Protein AF-A0A1G7JM09-F1 (afdb_monomer_lite)

Foldseek 3Di:
DDPLLVVLLVVVVVVVPPPPVNVVVLVVDDAAEWEQELVQDQELQSVLQRVLVGFFVVSDWDSDDVRVLVCLQPSGGPDRGLAAHEYEYEPLVSNVVRYPCSVVVVVSNVVSPSYHY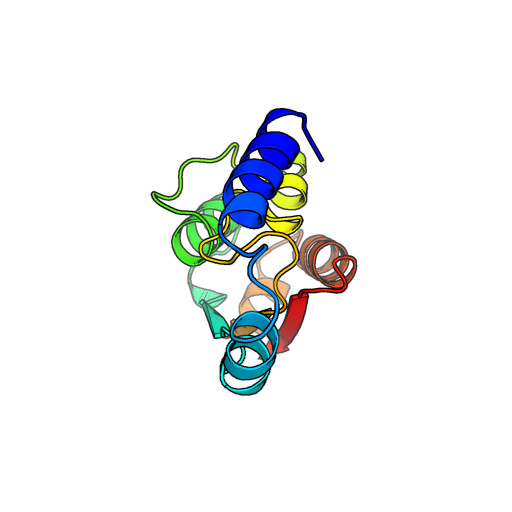HYD

InterPro domains:
  IPR000468 Barstar (barnase inhibitor) [PF01337] (33-112)
  IPR035905 Barstar-like superfamily [G3DSA:3.30.370.10] (34-118)
  IPR035905 Barstar-like superfamily [SSF52038] (33-111)

Structure (mmCIF, N/CA/C/O backbone):
data_AF-A0A1G7JM09-F1
#
_entry.id   AF-A0A1G7JM09-F1
#
loop_
_atom_site.group_PDB
_atom_site.id
_atom_site.type_symbol
_atom_site.label_atom_id
_atom_site.label_alt_id
_atom_site.label_comp_id
_atom_site.label_asym_id
_atom_site.label_entity_id
_atom_site.label_seq_id
_atom_site.pdbx_PDB_ins_code
_atom_site.Cartn_x
_atom_site.Cartn_y
_atom_site.Cartn_z
_atom_site.occupancy
_atom_site.B_iso_or_equiv
_atom_site.auth_seq_id
_atom_site.auth_comp_id
_atom_site.auth_asym_id
_atom_site.auth_atom_id
_atom_site.pdbx_PDB_model_num
ATOM 1 N N . MET A 1 1 ? 12.561 8.590 -7.639 1.00 62.56 1 MET A N 1
ATOM 2 C CA . MET A 1 1 ? 13.173 7.354 -8.168 1.00 62.56 1 MET A CA 1
ATOM 3 C C . MET A 1 1 ? 14.659 7.311 -7.825 1.00 62.56 1 MET A C 1
ATOM 5 O O . MET A 1 1 ? 15.389 8.229 -8.183 1.00 62.56 1 MET A O 1
ATOM 9 N N . SER A 1 2 ? 15.098 6.268 -7.123 1.00 70.00 2 SER A N 1
ATOM 10 C CA . SER A 1 2 ? 16.499 6.017 -6.765 1.00 70.00 2 SER A CA 1
ATOM 11 C C . SER A 1 2 ? 17.300 5.390 -7.925 1.00 70.00 2 SER A C 1
ATOM 13 O O . SER A 1 2 ? 16.713 4.789 -8.830 1.00 70.00 2 SER A O 1
ATOM 15 N N . PRO A 1 3 ? 18.648 5.457 -7.913 1.00 74.56 3 PRO A N 1
ATOM 16 C CA . PRO A 1 3 ? 19.483 4.840 -8.952 1.00 74.56 3 PRO A CA 1
ATOM 17 C C . PRO A 1 3 ? 19.263 3.327 -9.120 1.00 74.56 3 PRO A C 1
ATOM 19 O O . PRO A 1 3 ? 19.302 2.811 -10.236 1.00 74.56 3 PRO A O 1
ATOM 22 N N . LEU A 1 4 ? 18.986 2.610 -8.023 1.00 73.75 4 LEU A N 1
ATOM 23 C CA . LEU A 1 4 ? 18.696 1.173 -8.052 1.00 73.75 4 LEU A CA 1
ATOM 24 C C . LEU A 1 4 ? 17.372 0.875 -8.772 1.00 73.75 4 LEU A C 1
ATOM 26 O O . LEU A 1 4 ? 17.303 -0.064 -9.564 1.00 73.75 4 LEU A O 1
ATOM 30 N N . GLN A 1 5 ? 16.342 1.692 -8.539 1.00 66.94 5 GLN A N 1
ATOM 31 C CA . GLN A 1 5 ? 15.063 1.586 -9.247 1.00 66.94 5 GLN A CA 1
ATOM 32 C C . GLN A 1 5 ? 15.241 1.829 -10.739 1.00 66.94 5 GLN A C 1
ATOM 34 O O . GLN A 1 5 ? 14.835 0.993 -11.542 1.00 66.94 5 GLN A O 1
ATOM 39 N N . ALA A 1 6 ? 15.936 2.909 -11.106 1.00 68.31 6 ALA A N 1
ATOM 40 C CA . ALA A 1 6 ? 16.205 3.245 -12.499 1.00 68.31 6 ALA A CA 1
ATOM 41 C C . ALA A 1 6 ? 16.925 2.100 -13.236 1.00 68.31 6 ALA A C 1
ATOM 43 O O . ALA A 1 6 ? 16.544 1.734 -14.347 1.00 68.31 6 ALA A O 1
ATOM 44 N N . ALA A 1 7 ? 17.918 1.471 -12.597 1.00 71.00 7 ALA A N 1
ATOM 45 C CA . ALA A 1 7 ? 18.634 0.331 -13.165 1.00 71.00 7 ALA A CA 1
ATOM 46 C C . ALA A 1 7 ? 17.751 -0.921 -13.330 1.00 71.00 7 ALA A C 1
ATOM 48 O O . ALA A 1 7 ? 17.871 -1.620 -14.339 1.00 71.00 7 ALA A O 1
ATOM 49 N N . ARG A 1 8 ? 16.856 -1.212 -12.372 1.00 70.25 8 ARG A N 1
ATOM 50 C CA . ARG A 1 8 ? 15.895 -2.330 -12.472 1.00 70.25 8 ARG A CA 1
ATOM 51 C C . ARG A 1 8 ? 14.886 -2.093 -13.597 1.00 70.25 8 ARG A C 1
ATOM 53 O O . ARG A 1 8 ? 14.637 -3.012 -14.375 1.00 70.25 8 ARG A O 1
ATOM 60 N N . CYS A 1 9 ? 14.402 -0.861 -13.744 1.00 70.88 9 CYS A N 1
ATOM 61 C CA . CYS A 1 9 ? 13.535 -0.469 -14.853 1.00 70.88 9 CYS A CA 1
ATOM 62 C C . CYS A 1 9 ? 14.246 -0.580 -16.208 1.00 70.88 9 CYS A C 1
ATOM 64 O O . CYS A 1 9 ? 13.716 -1.193 -17.134 1.00 70.88 9 CYS A O 1
ATOM 66 N N . ALA A 1 10 ? 15.483 -0.087 -16.313 1.00 65.25 10 ALA A N 1
ATOM 67 C CA . ALA A 1 10 ? 16.262 -0.113 -17.551 1.00 65.25 10 ALA A CA 1
ATOM 68 C C . ALA A 1 10 ? 16.674 -1.532 -17.990 1.00 65.25 10 ALA A C 1
ATOM 70 O O . ALA A 1 10 ? 16.599 -1.857 -19.176 1.00 65.25 10 ALA A O 1
ATOM 71 N N . LYS A 1 11 ? 17.076 -2.405 -17.050 1.00 59.09 11 LYS A N 1
ATOM 72 C CA . LYS A 1 11 ? 17.409 -3.809 -17.359 1.00 59.09 11 LYS A CA 1
ATOM 73 C C . LYS A 1 11 ? 16.222 -4.564 -17.950 1.00 59.09 11 LYS A C 1
ATOM 75 O O . LYS A 1 11 ? 16.420 -5.385 -18.839 1.00 59.09 11 LYS A O 1
ATOM 80 N N . ARG A 1 12 ? 15.011 -4.288 -17.463 1.00 53.34 12 ARG A N 1
ATOM 81 C CA . ARG A 1 12 ? 13.790 -4.947 -17.930 1.00 53.34 12 ARG A CA 1
ATOM 82 C C . ARG A 1 12 ? 13.338 -4.387 -19.282 1.00 53.34 12 ARG A C 1
ATOM 84 O O . ARG A 1 12 ? 12.985 -5.167 -20.153 1.00 53.34 12 ARG A O 1
ATOM 91 N N . TYR A 1 13 ? 13.489 -3.079 -19.515 1.00 51.84 13 TYR A N 1
ATOM 92 C CA . TYR A 1 13 ? 13.168 -2.421 -20.792 1.00 51.84 13 TYR A CA 1
ATOM 93 C C . TYR A 1 13 ? 13.975 -2.958 -21.992 1.00 51.84 13 TYR A C 1
ATOM 95 O O . TYR A 1 13 ? 13.431 -3.114 -23.081 1.00 51.84 13 TYR A O 1
ATOM 103 N N . ASN A 1 14 ? 15.251 -3.319 -21.799 1.00 51.28 14 ASN A N 1
ATOM 104 C CA . ASN A 1 14 ? 16.104 -3.865 -22.869 1.00 51.28 14 ASN A CA 1
ATOM 105 C C . ASN A 1 14 ? 15.701 -5.279 -23.346 1.00 51.28 14 ASN A C 1
ATOM 107 O O . ASN A 1 14 ? 16.167 -5.716 -24.394 1.00 51.28 14 ASN A O 1
ATOM 111 N N . TYR A 1 15 ? 14.826 -5.986 -22.619 1.00 50.28 15 TYR A N 1
ATOM 112 C CA . TYR A 1 15 ? 14.212 -7.238 -23.082 1.00 50.28 15 TYR A CA 1
ATOM 113 C C . TYR A 1 15 ? 13.058 -6.986 -24.080 1.00 50.28 15 TYR A C 1
ATOM 115 O O . TYR A 1 15 ? 12.712 -7.873 -24.855 1.00 50.28 15 TYR A O 1
ATOM 123 N N . TYR A 1 16 ? 12.500 -5.766 -24.108 1.00 49.47 16 TYR A N 1
ATOM 124 C CA . TYR A 1 16 ? 11.273 -5.401 -24.835 1.00 49.47 16 TYR A CA 1
ATOM 125 C C . TYR A 1 16 ? 11.477 -4.607 -26.139 1.00 49.47 16 TYR A C 1
ATOM 127 O O . TYR A 1 16 ? 10.511 -4.146 -26.743 1.00 49.47 16 TYR A O 1
ATOM 135 N N . THR A 1 17 ? 12.709 -4.444 -26.626 1.00 50.50 17 THR A N 1
ATOM 136 C CA . THR A 1 17 ? 13.019 -3.577 -27.784 1.00 50.50 17 THR A CA 1
ATOM 137 C C . THR A 1 17 ? 12.863 -4.238 -29.160 1.00 50.50 17 THR A C 1
ATOM 139 O O . THR A 1 17 ? 13.342 -3.695 -30.155 1.00 50.50 17 THR A O 1
ATOM 142 N N . ASN A 1 18 ? 12.157 -5.369 -29.273 1.00 53.78 18 ASN A N 1
ATOM 143 C CA . ASN A 1 18 ? 11.771 -5.918 -30.575 1.00 53.78 18 ASN A CA 1
ATOM 144 C C . ASN A 1 18 ? 10.292 -5.529 -30.883 1.00 53.78 18 ASN A C 1
ATOM 146 O O . ASN A 1 18 ? 9.373 -5.919 -30.165 1.00 53.78 18 ASN A O 1
ATOM 150 N N . PRO A 1 19 ? 10.046 -4.666 -31.890 1.00 60.75 19 PRO A N 1
ATOM 151 C CA . PRO A 1 19 ? 8.922 -3.721 -31.861 1.00 60.75 19 PRO A CA 1
ATOM 152 C C . PRO A 1 19 ? 7.545 -4.274 -32.260 1.00 60.75 19 PRO A C 1
ATOM 154 O O . PRO A 1 19 ? 6.545 -3.604 -32.015 1.00 60.75 19 PRO A O 1
ATOM 157 N N . LEU A 1 20 ? 7.451 -5.461 -32.869 1.00 55.28 20 LEU A N 1
ATOM 158 C CA . LEU A 1 20 ? 6.169 -5.959 -33.400 1.00 55.28 20 LEU A CA 1
ATOM 159 C C . LEU A 1 20 ? 5.362 -6.809 -32.405 1.00 55.28 20 LEU A C 1
ATOM 161 O O . LEU A 1 20 ? 4.138 -6.740 -32.409 1.00 55.28 20 LEU A O 1
ATOM 165 N N . TRP A 1 21 ? 6.007 -7.547 -31.500 1.00 54.16 21 TRP A N 1
ATOM 166 C CA . TRP A 1 21 ? 5.307 -8.364 -30.496 1.00 54.16 21 TRP A CA 1
ATOM 167 C C . TRP A 1 21 ? 4.878 -7.564 -29.255 1.00 54.16 21 TRP A C 1
ATOM 169 O O . TRP A 1 21 ? 3.872 -7.898 -28.635 1.00 54.16 21 TRP A O 1
ATOM 179 N N . TYR A 1 22 ? 5.578 -6.471 -28.927 1.00 53.16 22 TYR A N 1
ATOM 180 C CA . TYR A 1 22 ? 5.260 -5.606 -27.781 1.00 53.16 22 TYR A CA 1
ATOM 181 C C . TYR A 1 22 ? 3.875 -4.946 -27.900 1.00 53.16 22 TYR A C 1
ATOM 183 O O . TYR A 1 22 ? 3.148 -4.818 -26.915 1.00 53.16 22 TYR A O 1
ATOM 191 N N . ILE A 1 23 ? 3.479 -4.554 -29.115 1.00 55.44 23 ILE A N 1
ATOM 192 C CA . ILE A 1 23 ? 2.173 -3.928 -29.365 1.00 55.44 23 ILE A CA 1
ATOM 193 C C . ILE A 1 23 ? 1.047 -4.960 -29.197 1.00 55.44 23 ILE A C 1
ATOM 195 O O . ILE A 1 23 ? 0.050 -4.675 -28.534 1.00 55.44 23 ILE A O 1
ATOM 199 N N . GLU A 1 24 ? 1.213 -6.172 -29.733 1.00 54.78 24 GLU A N 1
ATOM 200 C CA . GLU A 1 24 ? 0.212 -7.240 -29.609 1.00 54.78 24 GLU A CA 1
ATOM 201 C C . GLU A 1 24 ? 0.066 -7.751 -28.168 1.00 54.78 24 GLU A C 1
ATOM 203 O O . GLU A 1 24 ? -1.048 -8.020 -27.716 1.00 54.78 24 GLU A O 1
ATOM 208 N N . GLU A 1 25 ? 1.167 -7.844 -27.418 1.00 56.38 25 GLU A N 1
ATOM 209 C CA . GLU A 1 25 ? 1.163 -8.292 -26.024 1.00 56.38 25 GLU A CA 1
ATOM 210 C C . GLU A 1 25 ? 0.520 -7.255 -25.094 1.00 56.38 25 GLU A C 1
ATOM 212 O O . GLU A 1 25 ? -0.308 -7.615 -24.259 1.00 56.38 25 GLU A O 1
ATOM 217 N N . LYS A 1 26 ? 0.804 -5.959 -25.290 1.00 56.00 26 LYS A N 1
ATOM 218 C CA . LYS A 1 26 ? 0.180 -4.867 -24.523 1.00 56.00 26 LYS A CA 1
ATOM 219 C C . LYS A 1 26 ? -1.331 -4.768 -24.766 1.00 56.00 26 LYS A C 1
ATOM 221 O O . LYS A 1 26 ? -2.069 -4.459 -23.839 1.00 56.00 26 LYS A O 1
ATOM 226 N N . ILE A 1 27 ? -1.799 -5.077 -25.981 1.00 57.81 27 ILE A N 1
ATOM 227 C CA . ILE A 1 27 ? -3.235 -5.140 -26.322 1.00 57.81 27 ILE A CA 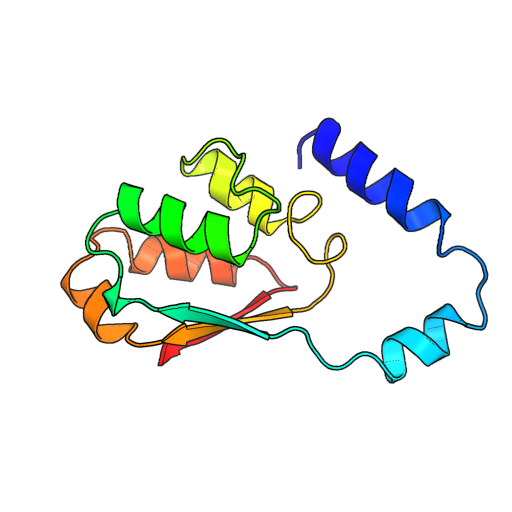1
ATOM 228 C C . ILE A 1 27 ? -3.903 -6.396 -25.729 1.00 57.81 27 ILE A C 1
ATOM 230 O O . ILE A 1 27 ? -5.091 -6.372 -25.411 1.00 57.81 27 ILE A O 1
ATOM 234 N N . ARG A 1 28 ? -3.156 -7.495 -25.555 1.00 58.38 28 ARG A N 1
ATOM 235 C CA . ARG A 1 28 ? -3.657 -8.749 -24.961 1.00 58.38 28 ARG A CA 1
ATOM 236 C C . ARG A 1 28 ? -3.565 -8.807 -23.436 1.00 58.38 28 ARG A C 1
ATOM 238 O O . ARG A 1 28 ? -4.253 -9.636 -22.837 1.00 58.38 28 ARG A O 1
ATOM 245 N N . LYS A 1 29 ? -2.719 -7.992 -22.801 1.00 63.75 29 LYS A N 1
ATOM 246 C CA . LYS A 1 29 ? -2.483 -8.057 -21.355 1.00 63.75 29 LYS A CA 1
ATOM 247 C C . LYS A 1 29 ? -3.709 -7.541 -20.606 1.00 63.75 29 LYS A C 1
ATOM 249 O O . LYS A 1 29 ? -4.048 -6.363 -20.655 1.00 63.75 29 LYS A O 1
ATOM 254 N N . ALA A 1 30 ? -4.379 -8.447 -19.900 1.00 68.19 30 ALA A N 1
ATOM 255 C CA . ALA A 1 30 ? -5.391 -8.066 -18.930 1.00 68.19 30 ALA A CA 1
ATOM 256 C C . ALA A 1 30 ? -4.741 -7.196 -17.844 1.00 68.19 30 ALA A C 1
ATOM 258 O O . ALA A 1 30 ? -3.665 -7.532 -17.345 1.00 68.19 30 ALA A O 1
ATOM 259 N N . LEU A 1 31 ? -5.410 -6.102 -17.476 1.00 80.62 31 LEU A N 1
ATOM 260 C CA . LEU A 1 31 ? -4.993 -5.232 -16.379 1.00 80.62 31 LEU A CA 1
ATOM 261 C C . LEU A 1 31 ? -4.734 -6.074 -15.123 1.00 80.62 31 LEU A C 1
ATOM 263 O O . LEU A 1 31 ? -5.607 -6.828 -14.684 1.00 80.62 31 LEU A O 1
ATOM 267 N N . ILE A 1 32 ? -3.541 -5.951 -14.543 1.00 89.25 32 ILE A N 1
ATOM 268 C CA . ILE A 1 32 ? -3.188 -6.664 -13.314 1.00 89.25 32 ILE A CA 1
ATOM 269 C C . ILE A 1 32 ? -4.014 -6.073 -12.168 1.00 89.25 32 ILE A C 1
ATOM 271 O O . ILE A 1 32 ? -4.092 -4.856 -12.013 1.00 89.25 32 ILE A O 1
ATOM 275 N N . ILE A 1 33 ? -4.645 -6.932 -11.361 1.00 93.56 33 ILE A N 1
ATOM 276 C CA . ILE A 1 33 ? -5.485 -6.508 -10.235 1.00 93.56 33 ILE A CA 1
ATOM 277 C C . ILE A 1 33 ? -4.921 -7.064 -8.932 1.00 93.56 33 ILE A C 1
ATOM 279 O O . ILE A 1 33 ? -4.909 -8.276 -8.713 1.00 93.56 33 ILE A O 1
ATOM 283 N N . PHE A 1 34 ? -4.554 -6.167 -8.025 1.00 95.62 34 PHE A N 1
ATOM 284 C CA . PHE A 1 34 ? -4.197 -6.494 -6.652 1.00 95.62 34 PHE A CA 1
ATOM 285 C C . PHE A 1 34 ? -5.359 -6.186 -5.711 1.00 95.62 34 PHE A C 1
ATOM 287 O O . PHE A 1 34 ? -6.054 -5.184 -5.862 1.00 95.62 34 PHE A O 1
ATOM 294 N N . LYS A 1 35 ? -5.580 -7.062 -4.727 1.00 97.75 35 LYS A N 1
ATOM 295 C CA . LYS A 1 35 ? -6.641 -6.914 -3.724 1.00 97.75 35 LYS A CA 1
ATOM 296 C C . LYS A 1 35 ? -6.021 -6.785 -2.339 1.00 97.75 35 LYS A C 1
ATOM 298 O O . LYS A 1 35 ? -5.527 -7.770 -1.792 1.00 97.75 35 LYS A O 1
ATOM 303 N N . LEU A 1 36 ? -6.061 -5.583 -1.778 1.00 98.06 36 LEU A N 1
ATOM 304 C CA . LEU A 1 3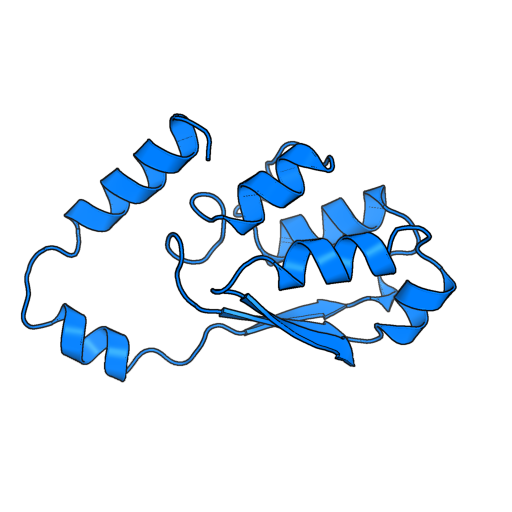6 ? -5.618 -5.303 -0.418 1.00 98.06 36 LEU A CA 1
ATOM 305 C C . LEU A 1 36 ? -6.800 -5.492 0.536 1.00 98.06 36 LEU A C 1
ATOM 307 O O . LEU A 1 36 ? -7.828 -4.845 0.373 1.00 98.06 36 LEU A O 1
ATOM 311 N N . ASN A 1 37 ? -6.681 -6.390 1.517 1.00 97.81 37 ASN A N 1
ATOM 312 C CA . ASN A 1 37 ? -7.732 -6.579 2.516 1.00 97.81 37 ASN A CA 1
ATOM 313 C C . ASN A 1 37 ? -7.497 -5.662 3.723 1.00 97.81 37 ASN A C 1
ATOM 315 O O . ASN A 1 37 ? -6.695 -5.979 4.600 1.00 97.81 37 ASN A O 1
ATOM 319 N N . GLY A 1 38 ? -8.255 -4.570 3.779 1.00 97.12 38 GLY A N 1
ATOM 320 C CA . GLY A 1 38 ? -8.233 -3.558 4.827 1.00 97.12 38 GLY A CA 1
ATOM 321 C C . GLY A 1 38 ? -8.584 -4.056 6.225 1.00 97.12 38 GLY A C 1
ATOM 322 O O . GLY A 1 38 ? -8.209 -3.421 7.204 1.00 97.12 38 GLY A O 1
ATOM 323 N N . SER A 1 39 ? -9.230 -5.221 6.349 1.00 96.94 39 SER A N 1
ATOM 324 C CA . SER A 1 39 ? -9.534 -5.822 7.653 1.00 96.94 39 SER A CA 1
ATOM 325 C C . SER A 1 39 ? -8.325 -6.501 8.309 1.00 96.94 39 SER A C 1
ATOM 327 O O . SER A 1 39 ? -8.436 -6.975 9.438 1.00 96.94 39 SER A O 1
ATOM 329 N N . LYS A 1 40 ? -7.195 -6.631 7.595 1.00 96.81 40 LYS A N 1
ATOM 330 C CA . LYS A 1 40 ? -5.983 -7.309 8.088 1.00 96.81 40 LYS A CA 1
ATOM 331 C C . LYS A 1 40 ? -5.036 -6.404 8.868 1.00 96.81 40 LYS A C 1
ATOM 333 O O . LYS A 1 40 ? -4.084 -6.915 9.447 1.00 96.81 40 LYS A O 1
ATOM 338 N N . PHE A 1 41 ? -5.271 -5.098 8.864 1.00 97.38 41 PHE A N 1
ATOM 339 C CA . PHE A 1 41 ? -4.398 -4.141 9.520 1.00 97.38 41 PHE A CA 1
ATOM 340 C C . PHE A 1 41 ? -5.206 -3.025 10.171 1.00 97.38 41 PHE A C 1
ATOM 342 O O . PHE A 1 41 ? -6.261 -2.619 9.686 1.00 97.38 41 PHE A O 1
ATOM 349 N N . LYS A 1 42 ? -4.691 -2.526 11.289 1.00 95.81 42 LYS A N 1
ATOM 350 C CA . LYS A 1 42 ? -5.285 -1.419 12.057 1.00 95.81 42 LYS A CA 1
ATOM 351 C C . LYS A 1 42 ? -4.280 -0.317 12.390 1.00 95.81 42 LYS A C 1
ATOM 353 O O . LYS A 1 42 ? -4.609 0.595 13.132 1.00 95.81 42 LYS A O 1
ATOM 358 N N . ASN A 1 43 ? -3.047 -0.437 11.910 1.00 96.88 43 ASN A N 1
ATOM 359 C CA . ASN A 1 43 ? -1.982 0.542 12.091 1.00 96.88 43 ASN A CA 1
ATOM 360 C C . ASN A 1 43 ? -1.022 0.505 10.896 1.00 96.88 43 ASN A C 1
ATOM 362 O O . ASN A 1 43 ? -1.061 -0.420 10.079 1.00 96.88 43 ASN A O 1
ATOM 366 N N . LEU A 1 44 ? -0.161 1.517 10.814 1.00 96.94 44 LEU A N 1
ATOM 367 C CA . LEU A 1 44 ? 0.736 1.739 9.686 1.00 96.94 44 LEU A CA 1
ATOM 368 C C . LEU A 1 44 ? 1.733 0.590 9.456 1.00 96.94 44 LEU A C 1
ATOM 370 O O . LEU A 1 44 ? 1.984 0.211 8.315 1.00 96.94 44 LEU A O 1
ATOM 374 N N . ASN A 1 45 ? 2.252 -0.019 10.525 1.00 96.19 45 ASN A N 1
ATOM 375 C CA . ASN A 1 45 ? 3.200 -1.133 10.415 1.00 96.19 45 ASN A CA 1
ATOM 376 C C . ASN A 1 45 ? 2.539 -2.378 9.810 1.00 96.19 45 ASN A C 1
ATOM 378 O O . ASN A 1 45 ? 3.080 -2.990 8.892 1.00 96.19 45 ASN A O 1
ATOM 382 N N . GLU A 1 46 ? 1.345 -2.734 10.289 1.00 97.06 46 GLU A N 1
ATOM 383 C CA . G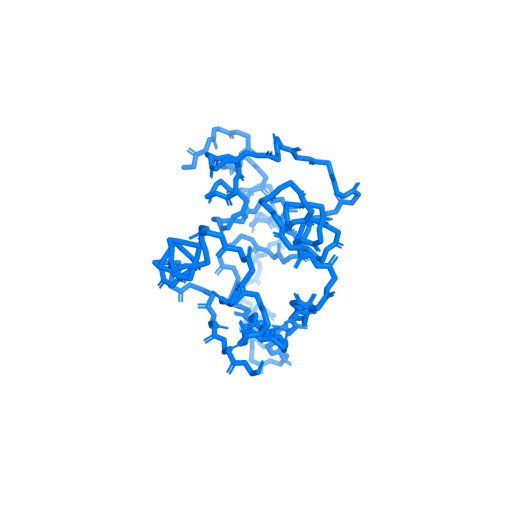LU A 1 46 ? 0.567 -3.843 9.729 1.00 97.06 46 GLU A CA 1
ATOM 384 C C . GLU A 1 46 ? 0.143 -3.562 8.276 1.00 97.06 46 GLU A C 1
ATOM 386 O O . GLU A 1 46 ? 0.120 -4.479 7.450 1.00 97.06 46 GLU A O 1
ATOM 391 N N . PHE A 1 47 ? -0.147 -2.299 7.940 1.00 97.75 47 PHE A N 1
ATOM 392 C CA . PHE A 1 47 ? -0.398 -1.883 6.560 1.00 97.75 47 PHE A CA 1
ATOM 393 C C . PHE A 1 47 ? 0.828 -2.132 5.671 1.00 97.75 47 PHE A C 1
ATOM 395 O O . PHE A 1 47 ? 0.685 -2.771 4.628 1.00 97.75 47 PHE A O 1
ATOM 402 N N . TYR A 1 48 ? 2.027 -1.704 6.091 1.00 97.06 48 TYR A N 1
ATOM 403 C CA . TYR A 1 48 ? 3.263 -1.941 5.338 1.00 97.06 48 TYR A CA 1
ATOM 404 C C . TYR A 1 48 ? 3.517 -3.433 5.098 1.00 97.06 48 TYR A C 1
ATOM 406 O O . TYR A 1 48 ? 3.842 -3.835 3.981 1.00 97.06 48 TYR A O 1
ATOM 414 N N . GLU A 1 49 ? 3.296 -4.283 6.097 1.00 96.12 49 GLU A N 1
ATOM 415 C CA . GLU A 1 49 ? 3.409 -5.730 5.896 1.00 96.12 49 GLU A CA 1
ATOM 416 C C . GLU A 1 49 ? 2.400 -6.249 4.869 1.00 96.12 49 GLU A C 1
ATOM 418 O O . GLU A 1 49 ? 2.763 -6.980 3.946 1.00 96.12 49 GLU A O 1
ATOM 423 N N . SER A 1 50 ? 1.133 -5.851 4.992 1.00 96.44 50 SER A N 1
ATOM 424 C CA . SER A 1 50 ? 0.079 -6.335 4.102 1.00 96.44 50 SER A CA 1
ATOM 425 C C . SER A 1 50 ? 0.275 -5.874 2.655 1.00 96.44 50 SER A C 1
ATOM 427 O O . SER A 1 50 ? 0.054 -6.662 1.732 1.00 96.44 50 SER A O 1
ATOM 429 N N . ILE A 1 51 ? 0.657 -4.614 2.431 1.00 95.88 51 ILE A N 1
ATOM 430 C CA . ILE A 1 51 ? 0.849 -4.083 1.077 1.00 95.88 51 ILE A CA 1
ATOM 431 C C . ILE A 1 51 ? 2.137 -4.608 0.442 1.00 95.88 51 ILE A C 1
ATOM 433 O O . ILE A 1 51 ? 2.143 -4.943 -0.741 1.00 95.88 51 ILE A O 1
ATOM 437 N N . GLY A 1 52 ? 3.198 -4.780 1.229 1.00 94.88 52 GLY A N 1
ATOM 438 C CA . GLY A 1 52 ? 4.446 -5.363 0.759 1.00 94.88 52 GLY A CA 1
ATOM 439 C C . GLY A 1 52 ? 4.293 -6.828 0.347 1.00 94.88 52 GLY A C 1
ATOM 440 O O . GLY A 1 52 ? 4.717 -7.194 -0.744 1.00 94.88 52 GLY A O 1
ATOM 441 N N . GLN A 1 53 ? 3.595 -7.654 1.136 1.00 94.50 53 GLN A N 1
ATOM 442 C CA . GLN A 1 53 ? 3.274 -9.041 0.754 1.00 94.50 53 GLN A CA 1
ATOM 443 C C . GLN A 1 53 ? 2.486 -9.120 -0.561 1.00 94.50 53 GLN A C 1
ATOM 445 O O . GLN A 1 53 ? 2.670 -10.038 -1.372 1.00 94.50 53 GLN A O 1
ATOM 450 N N . LEU A 1 54 ? 1.591 -8.153 -0.771 1.00 94.88 54 LEU A N 1
ATOM 451 C CA . LEU A 1 54 ? 0.759 -8.077 -1.961 1.00 94.88 54 LEU A CA 1
ATOM 452 C C . LEU A 1 54 ? 1.574 -7.670 -3.191 1.00 94.88 54 LEU A C 1
ATOM 454 O O . LEU A 1 54 ? 1.508 -8.363 -4.208 1.00 94.88 54 LEU A O 1
ATOM 458 N N . LEU A 1 55 ? 2.352 -6.594 -3.084 1.00 91.38 55 LEU A N 1
ATOM 459 C CA . LEU A 1 55 ? 2.934 -5.895 -4.226 1.00 91.38 55 LEU A CA 1
ATOM 460 C C . LEU A 1 55 ? 4.411 -6.199 -4.479 1.00 91.38 55 LEU A C 1
ATOM 462 O O . LEU A 1 55 ? 4.814 -6.226 -5.636 1.00 91.38 55 LEU A O 1
ATOM 466 N N . VAL A 1 56 ? 5.210 -6.433 -3.440 1.00 89.00 56 VAL A N 1
ATOM 467 C CA . VAL A 1 56 ? 6.672 -6.560 -3.529 1.00 89.00 56 VAL A CA 1
ATOM 468 C C . VAL A 1 56 ? 7.070 -8.032 -3.506 1.00 89.00 56 VAL A C 1
ATOM 470 O O . VAL A 1 56 ? 6.553 -8.835 -2.725 1.00 89.00 56 VAL A O 1
ATOM 473 N N . GLU A 1 57 ? 7.997 -8.417 -4.377 1.00 82.94 57 GLU A N 1
ATOM 474 C CA . GLU A 1 57 ? 8.562 -9.766 -4.359 1.00 82.94 57 GLU A CA 1
ATOM 475 C C . GLU A 1 57 ? 9.307 -10.019 -3.034 1.00 82.94 57 GLU A C 1
ATOM 477 O O . GLU A 1 57 ? 10.074 -9.179 -2.571 1.00 82.94 57 GLU A O 1
ATOM 482 N N . ASN A 1 58 ? 9.048 -11.160 -2.386 1.00 84.19 58 ASN A N 1
ATOM 483 C CA . ASN A 1 58 ? 9.596 -11.535 -1.071 1.00 84.19 58 ASN A CA 1
ATOM 484 C C . ASN A 1 58 ? 9.292 -10.575 0.100 1.00 84.19 58 ASN A C 1
ATOM 486 O O . ASN A 1 58 ? 9.779 -10.813 1.202 1.00 84.19 58 ASN A O 1
ATOM 490 N N . ASN A 1 59 ? 8.465 -9.536 -0.096 1.00 88.19 59 ASN A N 1
ATOM 491 C CA . ASN A 1 59 ? 8.148 -8.524 0.925 1.00 88.19 59 ASN A CA 1
ATOM 492 C C . ASN A 1 59 ? 9.401 -7.844 1.537 1.00 88.19 59 ASN A C 1
ATOM 494 O O . ASN A 1 59 ? 9.382 -7.415 2.693 1.00 88.19 59 ASN A O 1
ATOM 498 N N . ASP A 1 60 ? 10.489 -7.745 0.767 1.00 87.00 60 ASP A N 1
ATOM 499 C CA . ASP A 1 60 ? 11.754 -7.144 1.201 1.00 87.00 60 ASP A CA 1
ATOM 500 C C . ASP A 1 60 ? 11.868 -5.695 0.703 1.00 87.00 60 ASP A C 1
ATOM 502 O O . ASP A 1 60 ? 12.153 -5.434 -0.468 1.00 87.00 60 ASP A O 1
ATOM 506 N N . TRP A 1 61 ? 11.560 -4.742 1.587 1.00 91.25 61 TRP A N 1
ATOM 507 C CA . TRP A 1 61 ? 11.605 -3.302 1.324 1.00 91.25 61 TRP A CA 1
ATOM 508 C C . TRP A 1 61 ? 11.632 -2.509 2.642 1.00 91.25 61 TRP A C 1
ATOM 510 O O . TRP A 1 61 ? 11.432 -3.060 3.723 1.00 91.25 61 TRP A O 1
ATOM 520 N N . GLY A 1 62 ? 11.871 -1.196 2.570 1.00 91.00 62 GLY A N 1
ATOM 521 C CA . GLY A 1 62 ? 12.171 -0.363 3.745 1.00 91.00 62 GLY A CA 1
ATOM 522 C C . GLY A 1 62 ? 11.037 -0.135 4.758 1.00 91.00 62 GLY A C 1
ATOM 523 O O . GLY A 1 62 ? 11.320 0.415 5.821 1.00 91.00 62 GLY A O 1
ATOM 524 N N . LYS A 1 63 ? 9.785 -0.521 4.452 1.00 94.06 63 LYS A N 1
ATOM 525 C CA . LYS A 1 63 ? 8.604 -0.460 5.350 1.00 94.06 63 LYS A CA 1
ATOM 526 C C . LYS A 1 63 ? 8.467 0.862 6.113 1.00 94.06 63 LYS A C 1
ATOM 528 O O . LYS A 1 63 ? 8.255 0.907 7.321 1.00 94.06 63 LYS A O 1
ATOM 533 N N . ASN A 1 64 ? 8.626 1.954 5.380 1.00 95.50 64 ASN A N 1
ATOM 534 C CA . ASN A 1 64 ? 8.444 3.317 5.857 1.00 95.50 64 ASN A CA 1
ATOM 535 C C . ASN A 1 64 ? 7.839 4.167 4.732 1.00 95.50 64 ASN A C 1
ATOM 537 O O . ASN A 1 64 ? 7.763 3.712 3.592 1.00 95.50 64 ASN A O 1
ATOM 541 N N . TRP A 1 65 ? 7.431 5.398 5.044 1.00 95.44 65 TRP A N 1
ATOM 542 C CA . TRP A 1 65 ? 6.700 6.258 4.108 1.00 95.44 65 TRP A CA 1
ATOM 543 C C . TRP A 1 65 ? 7.466 6.529 2.807 1.00 95.44 65 TRP A C 1
ATOM 545 O O . TRP A 1 65 ? 6.926 6.380 1.713 1.00 95.44 65 TRP A O 1
ATOM 555 N N . ASN A 1 66 ? 8.756 6.855 2.919 1.00 92.81 66 ASN A N 1
ATOM 556 C CA . ASN A 1 66 ? 9.606 7.103 1.756 1.00 92.81 66 ASN A CA 1
ATOM 557 C C . ASN A 1 66 ? 9.760 5.833 0.915 1.00 92.81 66 ASN A C 1
ATOM 559 O O . ASN A 1 66 ? 9.625 5.879 -0.303 1.00 92.81 66 ASN A O 1
ATOM 563 N N . ALA A 1 67 ? 9.966 4.690 1.573 1.00 91.75 67 ALA A N 1
ATOM 564 C CA . ALA A 1 67 ? 10.059 3.402 0.902 1.00 91.75 67 ALA A CA 1
ATOM 565 C C . ALA A 1 67 ? 8.734 2.993 0.231 1.00 91.75 67 ALA A C 1
ATOM 567 O O . ALA A 1 67 ? 8.767 2.321 -0.795 1.00 91.75 67 ALA A O 1
ATOM 568 N N . LEU A 1 68 ? 7.582 3.395 0.783 1.00 94.75 68 LEU A N 1
ATOM 569 C CA . LEU A 1 68 ? 6.265 3.131 0.199 1.00 94.75 68 LEU A CA 1
ATOM 570 C C . LEU A 1 68 ? 6.124 3.910 -1.103 1.00 94.75 68 LEU A C 1
ATOM 572 O O . LEU A 1 68 ? 5.826 3.324 -2.138 1.00 94.75 68 LEU A O 1
ATOM 576 N N . ASN A 1 69 ? 6.398 5.214 -1.053 1.00 92.06 69 ASN A N 1
ATOM 577 C CA . ASN A 1 69 ? 6.391 6.054 -2.243 1.00 92.06 69 ASN A CA 1
ATOM 578 C C . ASN A 1 69 ? 7.340 5.497 -3.317 1.00 92.06 69 ASN A C 1
ATOM 580 O O . ASN A 1 69 ? 6.974 5.382 -4.482 1.00 92.06 69 ASN A O 1
ATOM 584 N N . ASP A 1 70 ? 8.532 5.066 -2.903 1.00 87.69 70 ASP A N 1
ATOM 585 C CA . ASP A 1 70 ? 9.527 4.457 -3.776 1.00 87.69 70 ASP A CA 1
ATOM 586 C C . ASP A 1 70 ? 9.001 3.200 -4.482 1.00 87.69 70 ASP A C 1
ATOM 588 O O . ASP A 1 70 ? 9.128 3.105 -5.702 1.00 87.69 70 ASP A O 1
ATOM 592 N N . ILE A 1 71 ? 8.417 2.231 -3.768 1.00 89.25 71 ILE A N 1
ATOM 593 C CA . ILE A 1 71 ? 7.923 1.010 -4.424 1.00 89.25 71 ILE A CA 1
ATOM 594 C C . ILE A 1 71 ? 6.726 1.289 -5.337 1.00 89.25 71 ILE A C 1
ATOM 596 O O . ILE A 1 71 ? 6.593 0.601 -6.343 1.00 89.25 71 ILE A O 1
ATOM 600 N N . LEU A 1 72 ? 5.900 2.299 -5.040 1.00 89.88 72 LEU A N 1
ATOM 601 C CA . LEU A 1 72 ? 4.754 2.667 -5.875 1.00 89.88 72 LEU A CA 1
ATOM 602 C C . LEU A 1 72 ? 5.171 3.236 -7.240 1.00 89.88 72 LEU A C 1
ATOM 604 O O . LEU A 1 72 ? 4.425 3.060 -8.187 1.00 89.88 72 LEU A O 1
ATOM 608 N N . TYR A 1 73 ? 6.379 3.797 -7.394 1.00 81.88 73 TYR A N 1
ATOM 609 C CA . TYR A 1 73 ? 6.934 4.141 -8.718 1.00 81.88 73 TYR A CA 1
ATOM 610 C C . TYR A 1 73 ? 7.320 2.911 -9.569 1.00 81.88 73 TYR A C 1
ATOM 612 O O . TYR A 1 73 ? 7.590 3.039 -10.764 1.00 81.88 73 TYR A O 1
ATOM 620 N N . GLY A 1 74 ? 7.378 1.715 -8.974 1.00 77.31 74 GLY A N 1
ATOM 621 C CA . GLY A 1 74 ? 7.761 0.477 -9.651 1.00 77.31 74 GLY A CA 1
ATOM 622 C C . GLY A 1 74 ? 9.221 0.055 -9.442 1.00 77.31 74 GLY A C 1
ATOM 623 O O . GLY A 1 74 ? 9.955 0.563 -8.593 1.00 77.31 74 GLY A O 1
ATOM 624 N N . GLY A 1 75 ? 9.645 -0.977 -10.178 1.00 70.75 75 GLY A N 1
ATOM 625 C CA . GLY A 1 75 ? 11.004 -1.544 -10.116 1.00 70.75 75 GLY A CA 1
ATOM 626 C C . GLY A 1 75 ? 11.238 -2.558 -8.991 1.00 70.75 75 GLY A C 1
ATOM 627 O O . GLY A 1 75 ? 12.171 -3.358 -9.080 1.00 70.75 75 GLY A O 1
ATOM 628 N N . PHE A 1 76 ? 10.368 -2.572 -7.981 1.00 71.94 76 PHE A N 1
ATOM 629 C CA . PHE A 1 76 ? 10.297 -3.592 -6.922 1.00 71.94 76 PHE A CA 1
ATOM 630 C C . PHE A 1 76 ? 8.966 -4.349 -6.894 1.00 71.94 76 PHE A C 1
ATOM 632 O O . PHE A 1 76 ? 8.854 -5.377 -6.224 1.00 71.94 76 PHE A O 1
ATOM 639 N N . LEU A 1 77 ? 7.958 -3.823 -7.590 1.00 78.81 77 LEU A N 1
ATOM 640 C CA . LEU A 1 77 ? 6.643 -4.434 -7.673 1.00 78.81 77 LEU A CA 1
ATOM 641 C C . LEU A 1 77 ? 6.709 -5.739 -8.474 1.00 78.81 77 LEU A C 1
ATOM 643 O O . LEU A 1 77 ? 7.616 -5.963 -9.274 1.00 78.81 77 LEU A O 1
ATOM 647 N N . LYS A 1 78 ? 5.694 -6.582 -8.293 1.00 80.69 78 LYS A N 1
ATOM 648 C CA . LYS A 1 78 ? 5.438 -7.756 -9.141 1.00 80.69 78 LYS A CA 1
ATOM 649 C C . LYS A 1 78 ? 5.060 -7.376 -10.584 1.00 80.69 78 LYS A C 1
ATOM 651 O O . LYS A 1 78 ? 4.974 -8.262 -11.430 1.00 80.69 78 LYS A O 1
ATOM 656 N N . THR A 1 79 ? 4.825 -6.091 -10.849 1.00 77.88 79 THR A N 1
ATOM 657 C CA . THR A 1 79 ? 4.584 -5.504 -12.174 1.00 77.88 79 THR A CA 1
ATOM 658 C C . THR A 1 79 ? 5.868 -4.920 -12.763 1.00 77.88 79 THR A C 1
ATOM 660 O O . THR A 1 79 ? 6.847 -4.675 -12.052 1.00 77.88 79 THR A O 1
ATOM 663 N N . ASP A 1 80 ? 5.862 -4.662 -14.069 1.00 73.19 80 ASP A N 1
ATOM 664 C CA . ASP A 1 80 ? 6.924 -3.898 -14.719 1.00 73.19 80 ASP A CA 1
ATOM 665 C C . ASP A 1 80 ? 6.895 -2.424 -14.249 1.00 73.19 80 ASP A C 1
ATOM 667 O O . ASP A 1 80 ? 5.934 -1.955 -13.632 1.00 73.19 80 ASP A O 1
ATOM 671 N N . CYS A 1 81 ? 7.983 -1.683 -14.483 1.00 74.00 81 CYS A N 1
ATOM 672 C CA . CYS A 1 81 ? 8.051 -0.274 -14.083 1.00 74.00 81 CYS A CA 1
ATOM 673 C C . CYS A 1 81 ? 7.030 0.571 -14.838 1.00 74.00 81 CYS A C 1
ATOM 675 O O . CYS A 1 81 ? 6.956 0.473 -16.062 1.00 74.00 81 CYS A O 1
ATOM 677 N N . GLU A 1 82 ? 6.290 1.403 -14.097 1.00 70.50 82 GLU A N 1
ATOM 678 C CA . GLU A 1 82 ? 5.193 2.233 -14.614 1.00 70.50 82 GLU A CA 1
ATOM 679 C C . GLU A 1 82 ? 4.138 1.438 -15.413 1.00 70.50 82 GLU A C 1
ATOM 681 O O . GLU A 1 82 ? 3.370 2.008 -16.188 1.00 70.50 82 GLU A O 1
ATOM 686 N N . GLU A 1 83 ? 4.087 0.111 -15.237 1.00 82.06 83 GLU A N 1
ATOM 687 C CA . GLU A 1 83 ? 3.028 -0.713 -15.803 1.00 82.06 83 GLU A CA 1
ATOM 688 C C . GLU A 1 83 ? 1.722 -0.397 -15.089 1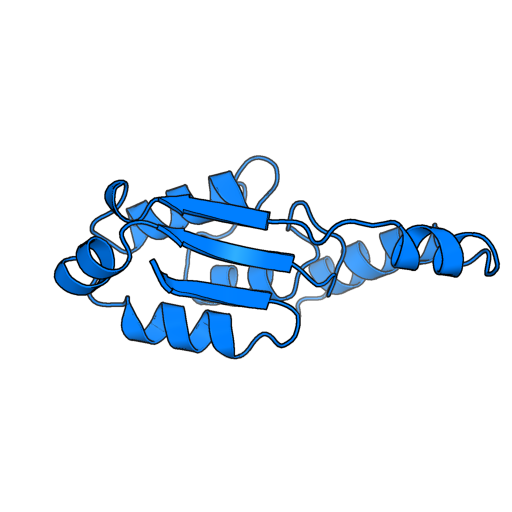.00 82.06 83 GLU A C 1
ATOM 690 O O . GLU A 1 83 ? 1.654 -0.399 -13.859 1.00 82.06 83 GLU A O 1
ATOM 695 N N . GLU A 1 84 ? 0.680 -0.131 -15.872 1.00 87.94 84 GLU A N 1
ATOM 696 C CA . GLU A 1 84 ? -0.625 0.181 -15.315 1.00 87.94 84 GLU A CA 1
ATOM 697 C C . GLU A 1 84 ? -1.203 -1.032 -14.574 1.00 87.94 84 GLU A C 1
ATOM 699 O O . GLU A 1 84 ? -1.251 -2.144 -15.108 1.00 87.94 84 GLU A O 1
ATOM 704 N N . PHE A 1 85 ? -1.671 -0.826 -13.343 1.00 91.25 85 PHE A N 1
ATOM 705 C CA . PHE A 1 85 ? -2.369 -1.855 -12.578 1.00 91.25 85 PHE A CA 1
ATOM 706 C C . PHE A 1 85 ? -3.483 -1.268 -11.715 1.00 91.25 85 PHE A C 1
ATOM 708 O O . PHE A 1 85 ? -3.525 -0.079 -11.404 1.00 91.25 85 PHE A O 1
ATOM 715 N N . LYS A 1 86 ? -4.401 -2.136 -11.290 1.00 94.50 86 LYS A N 1
ATOM 716 C CA . LYS A 1 86 ? -5.502 -1.783 -10.398 1.00 94.50 86 LYS A CA 1
ATOM 717 C C . LYS A 1 86 ? -5.237 -2.267 -8.979 1.00 94.50 86 LYS A C 1
ATOM 719 O O . LYS A 1 86 ? -4.992 -3.456 -8.768 1.00 94.50 86 LYS A O 1
ATOM 724 N N . LEU A 1 87 ? -5.366 -1.376 -8.001 1.00 96.94 87 LEU A N 1
ATOM 725 C CA . LEU A 1 87 ? -5.351 -1.716 -6.581 1.00 96.94 87 LEU A CA 1
ATOM 726 C C . LEU A 1 87 ? -6.764 -1.576 -6.014 1.00 96.94 87 LEU A C 1
ATOM 728 O O . LEU A 1 87 ? -7.290 -0.475 -5.890 1.00 96.94 87 LEU A O 1
ATOM 732 N N . ILE A 1 88 ? -7.381 -2.700 -5.660 1.00 98.12 88 ILE A N 1
ATOM 733 C CA . ILE A 1 88 ? -8.681 -2.727 -4.988 1.00 98.12 88 ILE A CA 1
ATOM 734 C C . ILE A 1 88 ? -8.439 -2.863 -3.488 1.00 98.12 88 ILE A C 1
ATOM 736 O O . ILE A 1 88 ? -7.978 -3.910 -3.026 1.00 98.12 88 ILE A O 1
ATOM 740 N N . TRP A 1 89 ? -8.778 -1.832 -2.723 1.00 98.44 89 TRP A N 1
ATOM 741 C CA . TRP A 1 89 ? -8.715 -1.840 -1.267 1.00 98.44 89 TRP A CA 1
ATOM 742 C C . TRP A 1 89 ? -10.071 -2.268 -0.709 1.00 98.44 89 TRP A C 1
ATOM 744 O O . TRP A 1 89 ? -10.994 -1.471 -0.600 1.00 98.44 89 TRP A O 1
ATOM 754 N N . LEU A 1 90 ? -10.191 -3.555 -0.392 1.00 98.38 90 LEU A N 1
ATOM 755 C CA . LEU A 1 90 ? -11.384 -4.160 0.198 1.00 98.38 90 LEU A CA 1
ATOM 756 C C . LEU A 1 90 ? -11.486 -3.814 1.683 1.00 98.38 90 LEU A C 1
ATOM 758 O O . LEU A 1 90 ? -10.470 -3.795 2.374 1.00 98.38 90 LEU A O 1
ATOM 762 N N . ASN A 1 91 ? -12.702 -3.661 2.196 1.00 98.00 91 ASN A N 1
ATOM 763 C CA . ASN A 1 91 ? -12.963 -3.236 3.570 1.00 98.00 91 ASN A CA 1
ATOM 764 C C . ASN A 1 91 ? -12.264 -1.902 3.899 1.00 98.00 91 ASN A C 1
ATOM 766 O O . ASN A 1 91 ? -11.758 -1.722 5.010 1.00 98.00 91 ASN A O 1
ATOM 770 N N . SER A 1 92 ? -12.204 -0.972 2.942 1.00 97.38 92 SER A N 1
ATOM 771 C CA . SER A 1 92 ? -11.520 0.314 3.112 1.00 97.38 92 SER A CA 1
ATOM 772 C C . SER A 1 92 ? -12.157 1.166 4.207 1.00 97.38 92 SER A C 1
ATOM 774 O O . SER A 1 92 ? -11.441 1.860 4.918 1.00 97.38 92 SER A O 1
ATOM 776 N N . GLU A 1 93 ? -13.471 1.061 4.425 1.00 97.88 93 GLU A N 1
ATOM 777 C CA . GLU A 1 93 ? -14.154 1.748 5.534 1.00 97.88 93 GLU A CA 1
ATOM 778 C C . GLU A 1 93 ? -13.679 1.258 6.913 1.00 97.88 93 GLU A C 1
ATOM 780 O O . GLU A 1 93 ? -13.578 2.048 7.852 1.00 97.88 93 GLU A O 1
ATOM 785 N N . TYR A 1 94 ? -13.307 -0.023 7.045 1.00 97.25 94 TYR A N 1
ATOM 786 C CA . TYR A 1 94 ? -12.687 -0.523 8.276 1.00 97.25 94 TYR A CA 1
ATOM 787 C C . TYR A 1 94 ? -11.315 0.118 8.490 1.00 97.25 94 TYR A C 1
ATOM 789 O O . TYR A 1 94 ? -11.023 0.592 9.589 1.00 97.25 94 TYR A O 1
ATOM 797 N N . SER A 1 95 ? -10.487 0.168 7.440 1.00 97.38 95 SER A N 1
ATOM 798 C CA . SER A 1 95 ? -9.182 0.830 7.504 1.00 97.38 95 SER A CA 1
ATOM 799 C C . SER A 1 95 ? -9.340 2.314 7.827 1.00 97.38 95 SER A C 1
ATOM 801 O O . SER A 1 95 ? -8.687 2.790 8.742 1.00 97.38 95 SER A O 1
ATOM 803 N N . LYS A 1 96 ? -10.268 3.022 7.182 1.00 97.75 96 LYS A N 1
ATOM 804 C CA . LYS A 1 96 ? -10.565 4.438 7.437 1.00 97.75 96 LYS A CA 1
ATOM 805 C C . LYS A 1 96 ? -10.917 4.727 8.896 1.00 97.75 96 LYS A C 1
ATOM 807 O O . LYS A 1 96 ? -10.533 5.759 9.431 1.00 97.75 96 LYS A O 1
ATOM 812 N N . ALA A 1 97 ? -11.627 3.812 9.553 1.00 97.38 97 ALA A N 1
ATOM 813 C CA . ALA A 1 97 ? -12.004 3.957 10.956 1.00 97.38 97 ALA A CA 1
ATOM 814 C C . ALA A 1 97 ? -10.881 3.608 11.955 1.00 97.38 97 ALA A C 1
ATOM 816 O O . ALA A 1 97 ? -11.039 3.864 13.151 1.00 97.38 97 ALA A O 1
ATOM 817 N N . LYS A 1 98 ? -9.792 2.958 11.517 1.00 96.50 98 LYS A N 1
ATOM 818 C CA . LYS A 1 98 ? -8.764 2.382 12.408 1.00 96.50 98 LYS A CA 1
ATOM 819 C C . LYS A 1 98 ? -7.345 2.871 12.142 1.00 96.50 98 LYS A C 1
ATOM 821 O O . LYS A 1 98 ? -6.568 2.965 13.083 1.00 96.50 98 LYS A O 1
ATOM 826 N N . LEU A 1 99 ? -7.020 3.150 10.889 1.00 96.50 99 LEU A N 1
ATOM 827 C CA . LEU A 1 99 ? -5.714 3.577 10.421 1.00 96.50 99 LEU A CA 1
ATOM 828 C C . LEU A 1 99 ? -5.698 5.103 10.329 1.00 96.50 99 LEU A C 1
ATOM 830 O O . LEU A 1 99 ? -6.384 5.678 9.487 1.00 96.50 99 LEU A O 1
ATOM 834 N N . THR A 1 100 ? -4.915 5.747 11.192 1.00 97.19 100 THR A N 1
ATOM 835 C CA . THR A 1 100 ? -4.804 7.212 11.257 1.00 97.19 100 THR A CA 1
ATOM 836 C C . THR A 1 100 ? -4.363 7.807 9.920 1.00 97.19 100 THR A C 1
ATOM 838 O O . THR A 1 100 ? -4.925 8.796 9.467 1.00 97.19 100 THR A O 1
ATOM 841 N N . GLU A 1 101 ? -3.410 7.158 9.257 1.00 97.44 101 GLU A N 1
ATOM 842 C CA . GLU A 1 101 ? -2.783 7.593 8.007 1.00 97.44 101 GLU A CA 1
ATOM 843 C C . GLU A 1 101 ? -3.608 7.223 6.762 1.00 97.44 101 GLU A C 1
ATOM 845 O O . GLU A 1 101 ? -3.130 7.356 5.638 1.00 97.44 101 GLU A O 1
ATOM 850 N N . PHE A 1 102 ? -4.834 6.707 6.924 1.00 97.88 102 PHE A N 1
ATOM 851 C CA . PHE A 1 102 ? -5.632 6.188 5.810 1.00 97.88 102 PHE A CA 1
ATOM 852 C C . PHE A 1 102 ? -5.785 7.204 4.673 1.00 97.88 102 PHE A C 1
ATOM 854 O O . PHE A 1 102 ? -5.583 6.855 3.512 1.00 97.88 102 PHE A O 1
ATOM 861 N N . GLN A 1 103 ? -6.124 8.451 5.009 1.00 98.12 103 GLN A N 1
ATOM 862 C CA . GLN A 1 103 ? -6.346 9.493 4.010 1.00 98.12 103 GLN A CA 1
ATOM 863 C C . GLN A 1 103 ? -5.053 9.840 3.265 1.00 98.12 103 GLN A C 1
ATOM 865 O O . GLN A 1 103 ? -5.064 9.894 2.037 1.00 98.12 103 GLN A O 1
ATOM 870 N N . ASP A 1 104 ? -3.947 9.984 3.996 1.00 97.94 104 ASP A N 1
ATOM 871 C CA . ASP A 1 104 ? -2.636 10.307 3.429 1.00 97.94 104 ASP A CA 1
ATOM 872 C C . ASP A 1 104 ? -2.151 9.190 2.492 1.00 97.94 104 ASP A C 1
ATOM 874 O O . ASP A 1 104 ? -1.566 9.449 1.445 1.00 97.94 104 ASP A O 1
ATOM 878 N N . ILE A 1 105 ? -2.408 7.924 2.842 1.00 97.81 105 ILE A N 1
ATOM 879 C CA . ILE A 1 105 ? -2.040 6.770 2.008 1.00 97.81 105 ILE A CA 1
ATOM 880 C C . ILE A 1 105 ? -2.878 6.743 0.728 1.00 97.81 105 ILE A C 1
ATOM 882 O O . ILE A 1 105 ? -2.350 6.456 -0.346 1.00 97.81 105 ILE A O 1
ATOM 886 N N . VAL A 1 106 ? -4.183 7.010 0.828 1.00 97.94 106 VAL A N 1
ATOM 887 C CA . VAL A 1 106 ? -5.070 7.085 -0.340 1.00 97.94 106 VAL A CA 1
ATOM 888 C C . VAL A 1 106 ? -4.615 8.193 -1.284 1.00 97.94 106 VAL A C 1
ATOM 890 O O . VAL A 1 106 ? -4.544 7.957 -2.490 1.00 97.94 106 VAL A O 1
ATOM 893 N N . GLU A 1 107 ? -4.279 9.368 -0.750 1.00 97.62 107 GLU A N 1
ATOM 894 C CA . GLU A 1 107 ? -3.743 10.485 -1.528 1.00 97.62 107 GLU A CA 1
ATOM 895 C C . GLU A 1 107 ? -2.421 10.100 -2.195 1.00 97.62 107 GLU A C 1
ATOM 897 O O . GLU A 1 107 ? -2.344 10.134 -3.422 1.00 97.62 107 GLU A O 1
ATOM 902 N N . LEU A 1 108 ? -1.453 9.592 -1.422 1.00 96.06 108 LEU A N 1
ATOM 903 C CA . LEU A 1 108 ? -0.158 9.139 -1.931 1.00 96.06 108 LEU A CA 1
ATOM 904 C C . LEU A 1 108 ? -0.315 8.150 -3.088 1.00 96.06 108 LEU A C 1
ATOM 906 O O . LEU A 1 108 ? 0.319 8.315 -4.121 1.00 96.06 108 LEU A O 1
ATOM 910 N N . ILE A 1 109 ? -1.151 7.117 -2.941 1.00 96.00 109 ILE A N 1
ATOM 911 C CA . ILE A 1 109 ? -1.361 6.118 -4.000 1.00 96.00 109 ILE A CA 1
ATOM 912 C 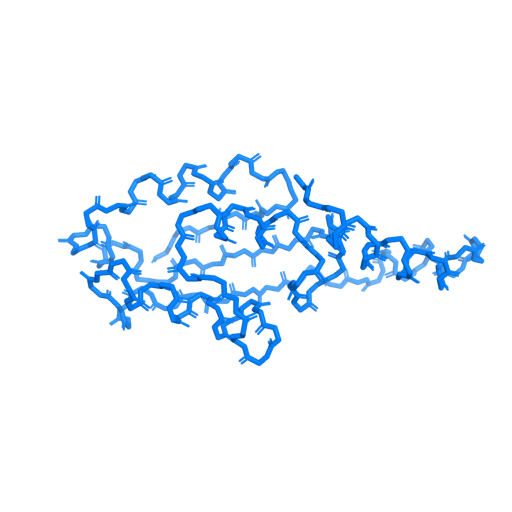C . ILE A 1 109 ? -2.030 6.755 -5.227 1.00 96.00 109 ILE A C 1
ATOM 914 O O . ILE A 1 109 ? -1.680 6.410 -6.354 1.00 96.00 109 ILE A O 1
ATOM 918 N N . SER A 1 110 ? -2.965 7.686 -5.023 1.00 95.31 110 SER A N 1
ATOM 919 C CA . SER A 1 110 ? -3.703 8.348 -6.108 1.00 95.31 110 SER A CA 1
ATOM 920 C C . SER A 1 110 ? -2.844 9.322 -6.925 1.00 95.31 110 SER A C 1
ATOM 922 O O . SER A 1 110 ? -3.196 9.630 -8.064 1.00 95.31 110 SER A O 1
ATOM 924 N N . GLU A 1 111 ? -1.711 9.790 -6.392 1.00 94.56 111 GLU A N 1
ATOM 925 C CA . GLU A 1 111 ? -0.738 10.604 -7.136 1.00 94.56 111 GLU A CA 1
ATOM 926 C C . GLU A 1 111 ? -0.027 9.812 -8.253 1.00 94.56 111 GLU A C 1
ATOM 928 O O . GLU A 1 111 ? 0.438 10.390 -9.244 1.00 94.56 111 GLU A O 1
ATOM 933 N N . HIS A 1 112 ? 0.038 8.481 -8.139 1.00 91.50 112 HIS A N 1
ATOM 934 C CA . HIS A 1 112 ? 0.690 7.616 -9.124 1.00 91.50 112 HIS A CA 1
ATOM 935 C C . HIS A 1 112 ? -0.248 7.300 -10.291 1.00 91.50 112 HIS A C 1
ATOM 937 O O . HIS A 1 112 ? -1.111 6.433 -10.212 1.00 91.50 112 HIS A O 1
ATOM 943 N N . LYS A 1 113 ? -0.021 7.955 -11.435 1.00 90.44 113 LYS A N 1
ATOM 944 C CA . LYS A 1 113 ? -0.884 7.873 -12.636 1.00 90.44 113 LYS A CA 1
ATOM 945 C C . LYS A 1 113 ? -1.094 6.470 -13.219 1.00 90.44 113 LYS A C 1
ATOM 947 O O . LYS A 1 113 ? -2.057 6.269 -13.947 1.00 90.44 113 LYS A O 1
ATOM 952 N N . HIS A 1 114 ? -0.184 5.537 -12.952 1.00 88.06 114 HIS A N 1
ATOM 953 C CA . HIS A 1 114 ? -0.254 4.158 -13.442 1.00 88.06 114 HIS A CA 1
ATOM 954 C C . HIS A 1 114 ? -0.986 3.223 -12.458 1.00 88.06 114 HIS A C 1
ATOM 956 O O . HIS A 1 114 ? -1.142 2.036 -12.730 1.00 88.06 114 HIS A O 1
ATOM 962 N N . ILE A 1 115 ? -1.452 3.739 -11.317 1.00 93.62 115 ILE A N 1
ATOM 963 C CA . ILE A 1 115 ? -2.200 2.972 -10.324 1.00 93.62 115 ILE A CA 1
ATOM 964 C C . ILE A 1 115 ? -3.654 3.427 -10.341 1.00 93.62 115 ILE A C 1
ATOM 966 O O . ILE A 1 115 ? -3.987 4.559 -10.002 1.00 93.62 115 ILE A O 1
ATOM 970 N N . ILE A 1 116 ? -4.553 2.509 -10.681 1.00 95.44 116 ILE A N 1
ATOM 971 C CA . ILE A 1 116 ? -5.994 2.733 -10.575 1.00 95.44 116 ILE A CA 1
ATOM 972 C C . ILE A 1 116 ? -6.438 2.248 -9.191 1.00 95.44 116 ILE A C 1
ATOM 974 O O . ILE A 1 116 ? -6.588 1.043 -8.968 1.00 95.44 116 ILE A O 1
ATOM 978 N N . LEU A 1 117 ? -6.638 3.173 -8.252 1.00 97.31 117 LEU A N 1
ATOM 979 C CA . LEU A 1 117 ? -7.118 2.866 -6.901 1.00 97.31 117 LEU A CA 1
ATOM 980 C C . LEU A 1 117 ? -8.653 2.777 -6.859 1.00 97.31 117 LEU A C 1
ATOM 982 O O . LEU A 1 117 ? -9.355 3.691 -7.285 1.00 97.31 117 LEU A O 1
ATOM 986 N N . GLU A 1 118 ? -9.185 1.687 -6.305 1.00 97.94 118 GLU A N 1
ATOM 987 C CA . GLU A 1 118 ? -10.617 1.507 -6.035 1.00 97.94 118 GLU A CA 1
ATOM 988 C C . GLU A 1 118 ? -10.829 1.127 -4.562 1.00 97.94 118 GLU A C 1
ATOM 990 O O . GLU A 1 118 ? -10.293 0.121 -4.094 1.00 97.94 118 GLU A O 1
ATOM 995 N N . LEU A 1 119 ? -11.629 1.911 -3.839 1.00 98.12 119 LEU A N 1
ATOM 996 C CA . LEU A 1 119 ? -11.987 1.675 -2.435 1.00 98.12 119 LEU A CA 1
ATOM 997 C C . LEU A 1 119 ? -13.322 0.910 -2.360 1.00 98.12 119 LEU A C 1
ATOM 999 O O . LEU A 1 119 ? -14.269 1.284 -3.055 1.00 98.12 119 LEU A O 1
ATOM 1003 N N . LYS A 1 120 ? -13.394 -0.169 -1.565 1.00 96.12 120 LYS A N 1
ATOM 1004 C CA . LYS A 1 120 ? -14.579 -1.038 -1.412 1.00 96.12 120 LYS A CA 1
ATOM 1005 C C . LYS A 1 120 ? -14.847 -1.456 0.022 1.00 96.12 120 LYS A C 1
ATOM 1007 O O . LYS A 1 120 ? -13.874 -1.708 0.765 1.00 96.12 120 LYS A O 1
#

Radius of gyration: 15.27 Å; chains: 1; bounding box: 34×22×46 Å

Secondary structure (DSSP, 8-state):
--HHHHHHHHHHHTTS--HHHHHHHHHH-PPEEEEEEGGG-SSHHHHHHHHHHHHBGGG-S--SHHHHHHHHTSSSBSSPTT--EEEEEETHHHHHHH-TTHHHHHHHHHT-TTEEEEE-

Sequence (120 aa):
MSPLQAARCAKRYNYYTNPLWYIEEKIRKALIIFKLNGSKFKNLNEFYESIGQLLVENNDWGKNWNALNDILYGGFLKTDCEEEFKLIWLNSEYSKAKLTEFQDIVELISEHKHIILELK

pLDDT: mean 84.33, std 15.72, range [49.47, 98.44]

Organism: NCBI:txid227084